Protein AF-A0A2V9JJC9-F1 (afdb_monomer)

Sequence (109 aa):
KRVGAHKLCMLSAFSTSTLFLICYLWYHAHHGVTRFAGRGLVWAFYLTLLGSHTILAVVIVPLALVTLYRALRERFALHRRIARWTLPLWLYVSVTGVIVYWMLYHLYR

Structure (mmCIF, N/CA/C/O backbone):
data_AF-A0A2V9JJC9-F1
#
_entry.id   AF-A0A2V9JJC9-F1
#
loop_
_atom_site.group_PDB
_atom_site.id
_atom_site.type_symbol
_atom_site.label_atom_id
_atom_site.label_alt_id
_atom_site.label_comp_id
_atom_site.label_asym_id
_atom_site.label_entity_id
_atom_site.label_seq_id
_atom_site.pdbx_PDB_ins_code
_ato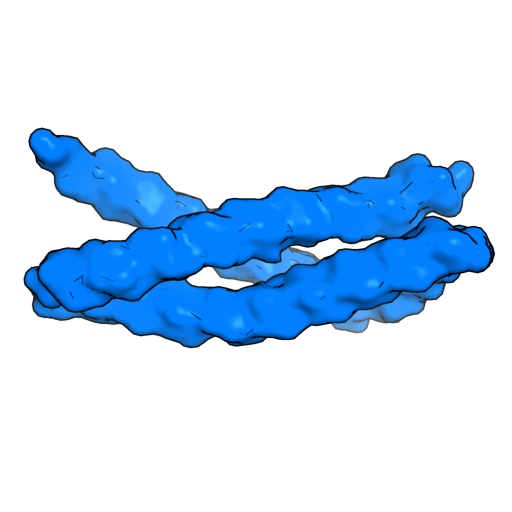m_site.Cartn_x
_atom_site.Cartn_y
_atom_site.Cartn_z
_atom_site.occupancy
_atom_site.B_iso_or_equiv
_atom_site.auth_seq_id
_atom_site.auth_comp_id
_atom_site.auth_asym_id
_atom_site.auth_atom_id
_atom_site.pdbx_PDB_model_num
ATOM 1 N N . LYS A 1 1 ? -0.701 -4.277 26.769 1.00 52.91 1 LYS A N 1
ATOM 2 C CA . LYS A 1 1 ? -0.966 -3.943 25.341 1.00 52.91 1 LYS A CA 1
ATOM 3 C C . LYS A 1 1 ? -0.949 -2.423 25.185 1.00 52.91 1 LYS A C 1
ATOM 5 O O . LYS A 1 1 ? -1.823 -1.778 25.745 1.00 52.91 1 LYS A O 1
ATOM 10 N N . ARG A 1 2 ? 0.038 -1.833 24.494 1.00 77.19 2 ARG A N 1
ATOM 11 C CA . ARG A 1 2 ? 0.134 -0.368 24.317 1.00 77.19 2 ARG A CA 1
ATOM 12 C C . ARG A 1 2 ? -0.792 0.097 23.183 1.00 77.19 2 ARG A C 1
ATOM 14 O O . ARG A 1 2 ? -0.347 0.303 22.060 1.00 77.19 2 ARG A O 1
ATOM 21 N N . VAL A 1 3 ? -2.092 0.207 23.468 1.00 78.88 3 VAL A N 1
ATOM 22 C CA . VAL A 1 3 ? -3.118 0.583 22.471 1.00 78.88 3 VAL A CA 1
ATOM 23 C C . VAL A 1 3 ? -2.856 1.979 21.892 1.00 78.88 3 VAL A C 1
ATOM 25 O O . VAL A 1 3 ? -2.982 2.163 20.685 1.00 78.88 3 VAL A O 1
ATOM 28 N N . GLY A 1 4 ? -2.399 2.929 22.718 1.00 81.88 4 GLY A N 1
ATOM 29 C CA . GLY A 1 4 ? -2.015 4.271 22.265 1.00 81.88 4 GLY A CA 1
ATOM 30 C C . GLY A 1 4 ? -0.863 4.260 21.253 1.00 81.88 4 GLY A C 1
ATOM 31 O O . GLY A 1 4 ? -0.978 4.865 20.193 1.00 81.88 4 GLY A O 1
ATOM 32 N N . ALA A 1 5 ? 0.200 3.493 21.525 1.00 85.62 5 ALA A N 1
ATOM 33 C CA . ALA A 1 5 ? 1.331 3.352 20.603 1.00 85.62 5 ALA A CA 1
ATOM 34 C C . ALA A 1 5 ? 0.918 2.685 19.280 1.00 85.62 5 ALA A C 1
ATOM 36 O O . ALA A 1 5 ? 1.322 3.124 18.209 1.00 85.62 5 ALA A O 1
ATOM 37 N N . HIS A 1 6 ? 0.059 1.662 19.342 1.00 86.12 6 HIS A N 1
ATOM 38 C CA . HIS A 1 6 ? -0.488 1.028 18.143 1.00 86.12 6 HIS A CA 1
ATOM 39 C C . HIS A 1 6 ? -1.313 2.008 17.295 1.00 86.12 6 HIS A C 1
ATOM 41 O O . HIS A 1 6 ? -1.128 2.063 16.082 1.00 86.12 6 HIS A O 1
ATOM 47 N N . LYS A 1 7 ? -2.184 2.809 17.927 1.00 83.75 7 LYS A N 1
ATOM 48 C CA . LYS A 1 7 ? -2.992 3.829 17.242 1.00 83.75 7 LYS A CA 1
ATOM 49 C C . LYS A 1 7 ? -2.108 4.872 16.561 1.00 83.75 7 LYS A C 1
ATOM 51 O O . LYS A 1 7 ? -2.356 5.196 15.403 1.00 83.75 7 LYS A O 1
ATOM 56 N N . LEU A 1 8 ? -1.076 5.354 17.257 1.00 88.12 8 LEU A N 1
ATOM 57 C CA . LEU A 1 8 ? -0.140 6.329 16.705 1.00 88.12 8 LEU A CA 1
ATOM 58 C C . LEU A 1 8 ? 0.624 5.756 15.504 1.00 88.12 8 LEU A C 1
ATOM 60 O O . LEU A 1 8 ? 0.633 6.401 14.464 1.00 88.12 8 LEU A O 1
ATOM 64 N N . CYS A 1 9 ? 1.170 4.537 15.605 1.00 87.12 9 CYS A N 1
ATOM 65 C CA . CYS A 1 9 ? 1.840 3.872 14.477 1.00 87.12 9 CYS A CA 1
ATOM 66 C C . CYS A 1 9 ? 0.908 3.640 13.284 1.00 87.12 9 CYS A C 1
ATOM 68 O O . CYS A 1 9 ? 1.316 3.794 12.138 1.00 87.12 9 CYS A O 1
ATOM 70 N N . MET A 1 10 ? -0.342 3.242 13.532 1.00 87.75 10 MET A N 1
ATOM 71 C CA . MET A 1 10 ? -1.300 3.003 12.455 1.00 87.75 10 MET A CA 1
ATOM 72 C C . MET A 1 10 ? -1.642 4.304 11.721 1.00 87.75 10 MET A C 1
ATOM 74 O O . MET A 1 10 ? -1.668 4.324 10.492 1.00 87.75 10 MET A O 1
ATOM 78 N N . LEU A 1 11 ? -1.878 5.388 12.468 1.00 87.50 11 LEU A N 1
ATOM 79 C CA . LEU A 1 11 ? -2.162 6.703 11.898 1.00 87.50 11 LEU A CA 1
ATOM 80 C C . LEU A 1 11 ? -0.947 7.282 11.174 1.00 87.50 11 LEU A C 1
ATOM 82 O O . LEU A 1 11 ? -1.106 7.770 10.062 1.00 87.50 11 LEU A O 1
ATOM 86 N N . SER A 1 12 ? 0.252 7.198 11.756 1.00 88.69 12 SER A N 1
ATOM 87 C CA . SER A 1 12 ? 1.463 7.709 11.111 1.00 88.69 12 SER A CA 1
ATOM 88 C C . SER A 1 12 ? 1.741 6.975 9.803 1.00 88.69 12 SER A C 1
ATOM 90 O O . SER A 1 12 ? 1.893 7.621 8.771 1.00 88.69 12 SER A O 1
ATOM 92 N N . ALA A 1 13 ? 1.701 5.641 9.803 1.00 86.25 13 ALA A N 1
ATOM 93 C CA . ALA A 1 13 ? 1.928 4.855 8.597 1.00 86.25 13 ALA A CA 1
ATOM 94 C C . ALA A 1 13 ? 0.860 5.126 7.516 1.00 86.25 13 ALA A C 1
ATOM 96 O O . ALA A 1 13 ? 1.195 5.224 6.331 1.00 86.25 13 ALA A O 1
ATOM 97 N N . PHE A 1 14 ? -0.408 5.313 7.907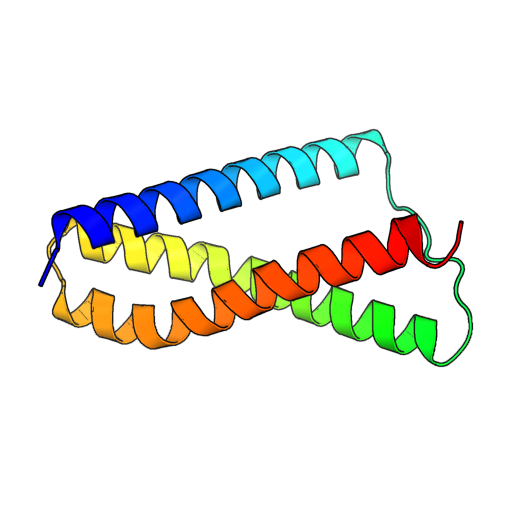 1.00 87.38 14 PHE A N 1
ATOM 98 C CA . PHE A 1 14 ? -1.485 5.675 6.979 1.00 87.38 14 PHE A CA 1
ATOM 99 C C . PHE A 1 14 ? -1.276 7.070 6.379 1.00 87.38 14 PHE A C 1
ATOM 101 O O . PHE A 1 14 ? -1.367 7.234 5.160 1.00 87.38 14 PHE A O 1
ATOM 108 N N . SER A 1 15 ? -0.941 8.060 7.209 1.00 88.38 15 SER A N 1
ATOM 109 C CA . SER A 1 15 ? -0.651 9.425 6.762 1.00 88.38 15 SER A CA 1
ATOM 110 C C . SER A 1 15 ? 0.554 9.467 5.822 1.00 88.38 15 SER A C 1
ATOM 112 O O . SER A 1 15 ? 0.466 10.073 4.758 1.00 88.38 15 SER A O 1
ATOM 114 N N . THR A 1 16 ? 1.647 8.771 6.153 1.00 88.06 16 THR A N 1
ATOM 115 C CA . THR A 1 16 ? 2.834 8.684 5.289 1.00 88.06 16 THR A CA 1
ATOM 116 C C . THR A 1 16 ? 2.514 8.005 3.959 1.00 88.06 16 THR A C 1
ATOM 118 O O . THR A 1 16 ? 2.924 8.505 2.916 1.00 88.06 16 THR A O 1
ATOM 121 N N . SER A 1 17 ? 1.736 6.917 3.964 1.00 85.19 17 SER A N 1
ATOM 122 C CA . SER A 1 17 ? 1.320 6.238 2.725 1.00 85.19 17 SER A CA 1
ATOM 123 C C . SER A 1 17 ? 0.430 7.123 1.852 1.00 85.19 17 SER A C 1
ATOM 125 O O . SER A 1 17 ? 0.582 7.146 0.634 1.00 85.19 17 SER A O 1
ATOM 127 N N . THR A 1 18 ? -0.481 7.877 2.472 1.00 86.50 18 THR A N 1
ATOM 128 C CA . THR A 1 18 ? -1.363 8.815 1.766 1.00 86.50 18 THR A CA 1
ATOM 129 C C . THR A 1 18 ? -0.560 9.956 1.149 1.00 86.50 18 THR A C 1
ATOM 131 O O . THR A 1 18 ? -0.747 10.269 -0.023 1.00 86.50 18 THR A O 1
ATOM 134 N N . LEU A 1 19 ? 0.374 10.538 1.907 1.00 90.00 19 LEU A N 1
ATOM 135 C CA . LEU A 1 19 ? 1.257 11.589 1.408 1.00 90.00 19 LEU A CA 1
ATOM 136 C C . LEU A 1 19 ? 2.125 11.082 0.251 1.00 90.00 19 LEU A C 1
ATOM 138 O O . LEU A 1 19 ? 2.199 11.738 -0.783 1.00 90.00 19 LEU A O 1
ATOM 142 N N . PHE A 1 20 ? 2.716 9.892 0.393 1.00 85.69 20 PHE A N 1
ATOM 143 C CA . PHE A 1 20 ? 3.475 9.244 -0.674 1.00 85.69 20 PHE A CA 1
ATOM 144 C C . PHE A 1 20 ? 2.631 9.068 -1.940 1.00 85.69 20 PHE A C 1
ATOM 146 O O . PHE A 1 20 ? 3.089 9.419 -3.024 1.00 85.69 20 PHE A O 1
ATOM 153 N N . LEU A 1 21 ? 1.391 8.584 -1.810 1.00 85.62 21 LEU A N 1
ATOM 154 C CA . LEU A 1 21 ? 0.488 8.405 -2.945 1.00 85.62 21 LEU A CA 1
ATOM 155 C C . LEU A 1 21 ? 0.167 9.739 -3.635 1.00 85.62 21 LEU A C 1
ATOM 157 O O . LEU A 1 21 ? 0.209 9.810 -4.861 1.00 85.62 21 LEU A O 1
ATOM 161 N N . ILE A 1 22 ? -0.112 10.797 -2.868 1.00 87.50 22 ILE A N 1
ATOM 162 C CA . ILE A 1 22 ? -0.365 12.139 -3.414 1.00 87.50 22 ILE A CA 1
ATOM 163 C C . ILE A 1 22 ? 0.863 12.641 -4.179 1.00 87.50 22 ILE A C 1
ATOM 165 O O . ILE A 1 22 ? 0.735 13.059 -5.328 1.00 87.50 22 ILE A O 1
ATOM 169 N N . CYS A 1 23 ? 2.054 12.558 -3.579 1.00 85.12 23 CYS A N 1
ATOM 170 C CA . CYS A 1 23 ? 3.301 12.956 -4.232 1.00 85.12 23 CYS A CA 1
ATOM 171 C C . CYS A 1 23 ? 3.580 12.128 -5.494 1.00 85.12 23 CYS A C 1
ATOM 173 O O . CYS A 1 23 ? 4.001 12.685 -6.505 1.00 85.12 23 CYS A O 1
ATOM 175 N N . TYR A 1 24 ? 3.319 10.819 -5.460 1.00 82.69 24 TYR A N 1
ATOM 176 C CA . TYR A 1 24 ? 3.490 9.920 -6.600 1.00 82.69 24 TYR A CA 1
ATOM 177 C C . TYR A 1 24 ? 2.564 10.292 -7.761 1.00 82.69 24 TYR A C 1
ATOM 179 O O . TYR A 1 24 ? 3.033 10.440 -8.888 1.00 82.69 24 TYR A O 1
ATOM 187 N N . LEU A 1 25 ? 1.270 10.495 -7.490 1.00 82.56 25 LEU A N 1
ATOM 188 C CA . LEU A 1 25 ? 0.298 10.911 -8.504 1.00 82.56 25 LEU A CA 1
ATOM 189 C C . LEU A 1 25 ? 0.641 12.289 -9.070 1.00 82.56 25 LEU A C 1
ATOM 191 O O . LEU A 1 25 ? 0.581 12.481 -10.282 1.00 82.56 25 LEU A O 1
ATOM 195 N N . TRP A 1 26 ? 1.050 13.224 -8.208 1.00 85.94 26 TRP A N 1
ATOM 196 C CA . TRP A 1 26 ? 1.506 14.546 -8.626 1.00 85.94 26 TRP A CA 1
ATOM 197 C C . TRP A 1 26 ? 2.708 14.456 -9.570 1.00 85.94 26 TRP A C 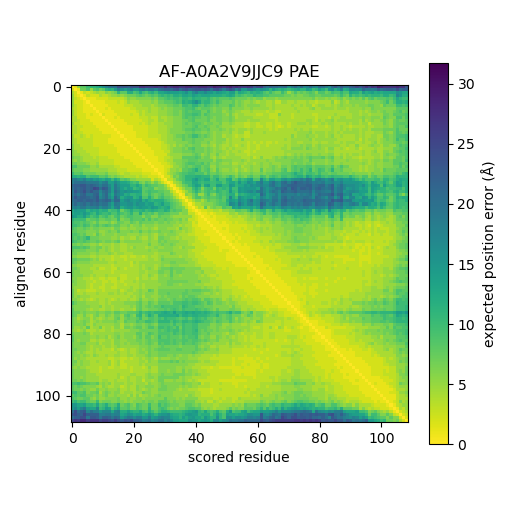1
ATOM 199 O O . TRP A 1 26 ? 2.689 15.046 -10.651 1.00 85.94 26 TRP A O 1
ATOM 209 N N . TYR A 1 27 ? 3.730 13.685 -9.189 1.00 79.19 27 TYR A N 1
ATOM 210 C CA . TYR A 1 27 ? 4.917 13.455 -10.006 1.00 79.19 27 TYR A CA 1
ATOM 211 C C . TYR A 1 27 ? 4.553 12.824 -11.354 1.00 79.19 27 TYR A C 1
ATOM 213 O O . TYR A 1 27 ? 4.967 13.330 -12.396 1.00 79.19 27 TYR A O 1
ATOM 221 N N . HIS A 1 28 ? 3.731 11.770 -11.352 1.00 76.50 28 HIS A N 1
ATOM 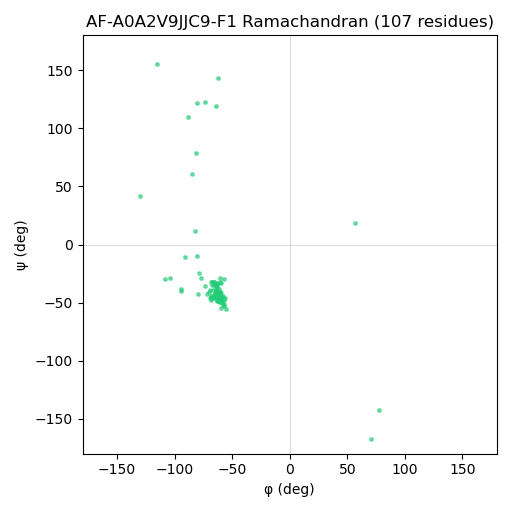222 C CA . HIS A 1 28 ? 3.298 11.094 -12.577 1.00 76.50 28 HIS A CA 1
ATOM 223 C C . HIS A 1 28 ? 2.474 11.994 -13.502 1.00 76.50 28 HIS A C 1
ATOM 225 O O . HIS A 1 28 ? 2.615 11.894 -14.720 1.00 76.50 28 HIS A O 1
ATOM 231 N N . ALA A 1 29 ? 1.641 12.877 -12.944 1.00 79.56 29 ALA A N 1
ATOM 232 C CA . ALA A 1 29 ? 0.858 13.831 -13.723 1.00 79.56 29 ALA A CA 1
ATOM 233 C C . ALA A 1 29 ? 1.740 14.867 -14.444 1.00 79.56 29 ALA A C 1
ATOM 235 O O . ALA A 1 29 ? 1.387 15.294 -15.539 1.00 79.56 29 ALA A O 1
ATOM 236 N N . HIS A 1 30 ? 2.887 15.244 -13.863 1.00 79.25 30 HIS A N 1
ATOM 237 C CA . HIS A 1 30 ? 3.780 16.269 -14.423 1.00 79.25 30 HIS A CA 1
ATOM 238 C C . HIS A 1 30 ? 4.912 15.699 -15.291 1.00 79.25 30 HIS A C 1
ATOM 240 O O . HIS A 1 30 ? 5.243 16.282 -16.319 1.00 79.25 30 HIS A O 1
ATOM 246 N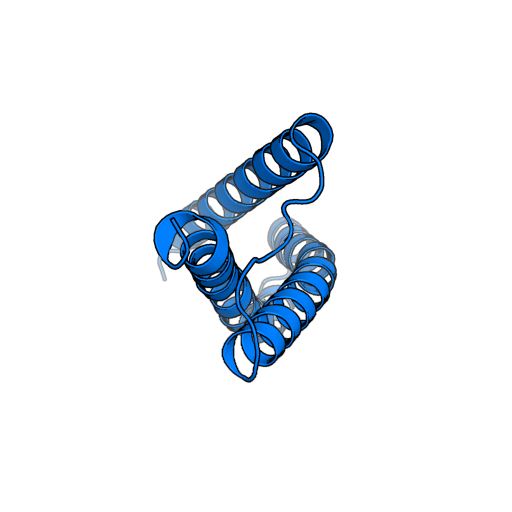 N . HIS A 1 31 ? 5.517 14.574 -14.899 1.00 68.19 31 HIS A N 1
ATOM 247 C CA . HIS A 1 31 ? 6.653 13.972 -15.613 1.00 68.19 31 HIS A CA 1
ATOM 248 C C . HIS A 1 31 ? 6.245 12.951 -16.686 1.00 68.19 31 HIS A C 1
ATOM 250 O O . HIS A 1 31 ? 7.081 12.549 -17.497 1.00 68.19 31 HIS A O 1
ATOM 256 N N . GLY A 1 32 ? 4.973 12.543 -16.729 1.00 63.69 32 GLY A N 1
ATOM 257 C CA . GLY A 1 32 ? 4.483 11.558 -17.688 1.00 63.69 32 GLY A CA 1
ATOM 258 C C . GLY A 1 32 ? 4.987 10.137 -17.411 1.00 63.69 32 GLY A C 1
ATOM 259 O O . GLY A 1 32 ? 5.490 9.815 -16.335 1.00 63.69 32 GLY A O 1
ATOM 260 N N . VAL A 1 33 ? 4.796 9.241 -18.382 1.00 61.38 33 VAL A N 1
ATOM 261 C CA . VAL A 1 33 ? 5.135 7.817 -18.241 1.00 61.38 33 VAL A CA 1
ATOM 262 C C . VAL A 1 33 ? 6.587 7.592 -18.661 1.00 61.38 33 VAL A C 1
ATOM 264 O O . VAL A 1 33 ? 6.914 7.658 -19.848 1.00 61.38 33 VAL A O 1
ATOM 267 N N . THR A 1 34 ? 7.469 7.301 -17.707 1.00 63.50 34 THR A N 1
ATOM 268 C CA . THR A 1 34 ? 8.845 6.892 -18.007 1.00 63.50 34 THR A CA 1
ATOM 269 C C . THR A 1 34 ? 8.853 5.461 -18.541 1.00 63.50 34 THR A C 1
ATOM 271 O O . THR A 1 34 ? 8.347 4.527 -17.918 1.00 63.50 34 THR A O 1
ATOM 274 N N . ARG A 1 35 ? 9.400 5.278 -19.747 1.00 62.25 35 ARG A N 1
ATOM 275 C CA . ARG A 1 35 ? 9.519 3.955 -20.367 1.00 62.25 35 ARG A CA 1
ATOM 276 C C . ARG A 1 35 ? 10.736 3.242 -19.792 1.00 62.25 35 ARG A C 1
ATOM 278 O O . ARG A 1 35 ? 11.851 3.740 -19.903 1.00 62.25 35 ARG A O 1
ATOM 285 N N . PHE A 1 36 ? 10.520 2.070 -19.205 1.00 66.62 36 PHE A N 1
ATOM 286 C CA . PHE A 1 36 ? 11.605 1.218 -18.732 1.00 66.62 36 PHE A CA 1
ATOM 287 C C . PHE A 1 36 ? 12.462 0.748 -19.922 1.00 66.62 36 PHE A C 1
ATOM 289 O O . PHE A 1 36 ? 11.946 0.103 -20.835 1.00 66.62 36 PHE A O 1
ATOM 296 N N . ALA A 1 37 ? 13.755 1.093 -19.924 1.00 65.31 37 ALA A N 1
ATOM 297 C CA . ALA A 1 37 ? 14.681 0.820 -21.032 1.00 65.31 37 ALA A CA 1
ATOM 298 C C . ALA A 1 37 ? 15.239 -0.618 -21.049 1.00 65.31 37 ALA A C 1
ATOM 300 O O . ALA A 1 37 ? 15.866 -1.026 -22.030 1.00 65.31 37 ALA A O 1
ATOM 301 N N . GLY A 1 38 ? 15.014 -1.396 -19.982 1.00 65.50 38 GLY A N 1
ATOM 302 C CA . GLY A 1 38 ? 15.448 -2.790 -19.904 1.00 65.50 38 GLY A CA 1
ATOM 303 C C . GLY A 1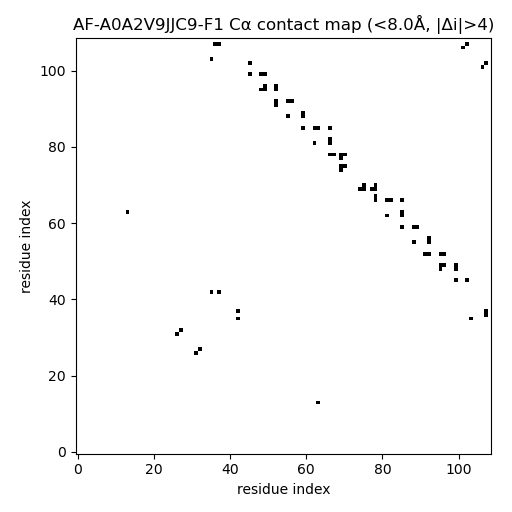 38 ? 14.784 -3.663 -20.975 1.00 65.50 38 GLY A C 1
ATOM 304 O O . GLY A 1 38 ? 13.613 -3.481 -21.302 1.00 65.50 38 GLY A O 1
ATOM 305 N N . ARG A 1 39 ? 15.533 -4.629 -21.522 1.00 72.12 39 ARG A N 1
ATOM 306 C CA . ARG A 1 39 ? 15.058 -5.619 -22.509 1.00 72.12 39 ARG A CA 1
ATOM 307 C C . ARG A 1 39 ? 15.110 -7.035 -21.923 1.00 72.12 39 ARG A C 1
ATOM 309 O O . ARG A 1 39 ? 15.905 -7.313 -21.028 1.00 72.12 39 ARG A O 1
ATOM 316 N N . GLY A 1 40 ? 14.283 -7.944 -22.441 1.00 79.00 40 GLY A N 1
ATOM 317 C CA . GLY A 1 40 ? 14.298 -9.366 -22.065 1.00 79.00 40 GLY A CA 1
ATOM 318 C C . GLY A 1 40 ? 13.636 -9.665 -20.712 1.00 79.00 40 GLY A C 1
ATOM 319 O O . GLY A 1 40 ? 12.625 -9.061 -20.358 1.00 79.00 40 GLY A O 1
ATOM 320 N N . LEU A 1 41 ? 14.194 -10.610 -19.948 1.00 79.50 41 LEU A N 1
ATOM 321 C CA . LEU A 1 41 ? 13.606 -11.109 -18.692 1.00 79.50 41 LEU A CA 1
ATOM 322 C C . LEU A 1 41 ? 13.408 -10.020 -17.623 1.00 79.50 41 LEU A C 1
ATOM 324 O O . LEU A 1 41 ? 12.427 -10.057 -16.883 1.00 79.50 41 LEU A O 1
ATOM 328 N N . VAL A 1 42 ? 14.291 -9.018 -17.573 1.00 78.50 42 VAL A N 1
ATOM 329 C CA . VAL A 1 42 ? 14.208 -7.910 -16.604 1.00 78.50 42 VAL A CA 1
ATOM 330 C C . VAL A 1 42 ? 12.987 -7.022 -16.869 1.00 78.50 42 VAL A C 1
ATOM 332 O O . VAL A 1 42 ? 12.350 -6.551 -15.931 1.00 78.50 42 VAL A O 1
ATOM 335 N N . TRP A 1 43 ? 12.616 -6.843 -18.140 1.00 81.75 43 TRP A N 1
ATOM 336 C CA . TRP A 1 43 ? 11.424 -6.090 -18.537 1.00 81.75 43 TRP A CA 1
ATOM 337 C C . TRP A 1 43 ? 10.136 -6.810 -18.130 1.00 81.75 43 TRP A C 1
ATOM 339 O O . TRP A 1 43 ? 9.246 -6.201 -17.540 1.00 81.75 43 TRP A O 1
ATOM 349 N N . ALA A 1 44 ? 10.062 -8.121 -18.383 1.00 82.94 44 ALA A N 1
ATOM 350 C CA . ALA A 1 44 ? 8.910 -8.935 -17.997 1.00 82.94 44 ALA A CA 1
ATOM 351 C C . ALA A 1 44 ? 8.743 -8.979 -16.469 1.00 82.94 44 ALA A C 1
ATOM 353 O O . ALA A 1 44 ? 7.629 -8.832 -15.963 1.00 82.94 44 ALA A O 1
ATOM 354 N N . PHE A 1 45 ? 9.849 -9.109 -15.729 1.00 86.06 45 PHE A N 1
ATOM 355 C CA . PHE A 1 45 ? 9.838 -9.041 -14.269 1.00 86.06 45 PHE A CA 1
ATOM 356 C C . PHE A 1 45 ? 9.372 -7.669 -13.764 1.00 86.06 45 PHE A C 1
ATOM 358 O O . PHE A 1 45 ? 8.477 -7.611 -12.924 1.00 86.06 45 PHE A O 1
ATOM 365 N N . TYR A 1 46 ? 9.910 -6.574 -14.319 1.00 85.12 46 TYR A N 1
ATOM 366 C CA . TYR A 1 46 ? 9.498 -5.211 -13.973 1.00 85.12 46 TYR A CA 1
ATOM 367 C C . TYR A 1 46 ? 7.998 -4.995 -14.196 1.00 85.12 46 TYR A C 1
ATOM 369 O O . TYR A 1 46 ? 7.316 -4.516 -13.296 1.00 85.12 46 TYR A O 1
ATOM 377 N N . LEU A 1 47 ? 7.461 -5.391 -15.353 1.00 84.62 47 LEU A N 1
ATOM 378 C CA . LEU A 1 47 ? 6.034 -5.243 -15.650 1.00 84.62 47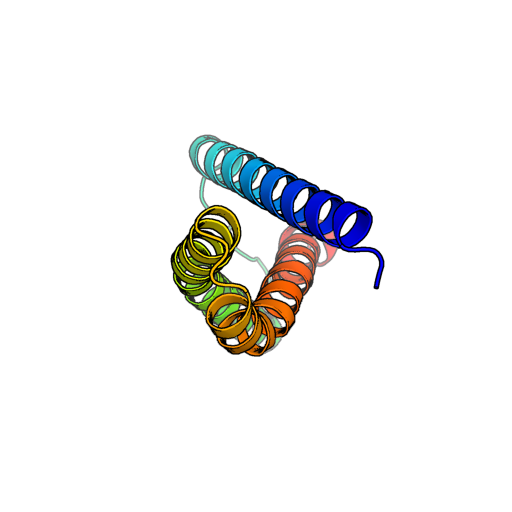 LEU A CA 1
ATOM 379 C C . LEU A 1 47 ? 5.146 -6.110 -14.765 1.00 84.62 47 LEU A C 1
ATOM 381 O O . LEU A 1 47 ? 4.088 -5.653 -14.341 1.00 84.62 47 LEU A O 1
ATOM 385 N N . THR A 1 48 ? 5.571 -7.337 -14.469 1.00 88.88 48 THR A N 1
ATOM 386 C CA . THR A 1 48 ? 4.820 -8.225 -13.574 1.00 88.88 48 THR A CA 1
ATOM 387 C C . THR A 1 48 ? 4.774 -7.641 -12.165 1.00 88.88 48 THR A C 1
ATOM 389 O O . THR A 1 48 ? 3.710 -7.608 -11.549 1.00 88.88 48 THR A O 1
ATOM 392 N N . LEU A 1 49 ? 5.909 -7.128 -11.679 1.00 88.62 49 LEU A N 1
ATOM 393 C CA . LEU A 1 49 ? 6.025 -6.504 -10.365 1.00 88.62 49 LEU A CA 1
ATOM 394 C C . LEU A 1 49 ? 5.252 -5.182 -10.289 1.00 88.62 49 LEU A C 1
ATOM 396 O O . LEU A 1 49 ? 4.548 -4.943 -9.314 1.00 88.62 49 LEU A O 1
ATOM 400 N N . LEU A 1 50 ? 5.357 -4.335 -11.316 1.00 87.25 50 LEU A N 1
ATOM 401 C CA . LEU A 1 50 ? 4.619 -3.078 -11.408 1.00 87.25 50 LEU A CA 1
ATOM 402 C C . LEU A 1 50 ? 3.112 -3.349 -11.469 1.00 87.25 50 LEU A C 1
ATOM 404 O O . LEU A 1 50 ? 2.353 -2.756 -10.711 1.00 87.25 50 LEU A O 1
ATOM 408 N N . GLY A 1 51 ? 2.685 -4.286 -12.318 1.00 87.44 51 GLY A N 1
ATOM 409 C CA . GLY A 1 51 ? 1.286 -4.677 -12.449 1.00 87.44 51 GLY A CA 1
ATOM 410 C C . GLY A 1 51 ? 0.716 -5.232 -11.145 1.00 87.44 51 GLY A C 1
ATOM 411 O O . GLY A 1 51 ? -0.329 -4.764 -10.688 1.00 87.44 51 GLY A O 1
ATOM 412 N N . SER A 1 52 ? 1.412 -6.179 -10.503 1.00 92.19 52 SER A N 1
ATOM 413 C CA . SER A 1 52 ? 0.971 -6.724 -9.215 1.00 92.19 52 SER A CA 1
ATOM 414 C C . SER A 1 52 ? 0.930 -5.639 -8.138 1.00 92.19 52 SER A C 1
ATOM 416 O O . SER A 1 52 ? -0.070 -5.528 -7.428 1.00 92.19 52 SER A O 1
ATOM 418 N N . HIS A 1 53 ? 1.961 -4.795 -8.055 1.00 89.38 53 HIS A N 1
ATOM 419 C CA . HIS A 1 53 ? 2.026 -3.680 -7.117 1.00 89.38 53 HIS A CA 1
ATOM 420 C C . HIS A 1 53 ? 0.842 -2.723 -7.294 1.00 89.38 53 HIS A C 1
ATOM 422 O O . HIS A 1 53 ? 0.154 -2.437 -6.316 1.00 89.38 53 HIS A O 1
ATOM 428 N N . THR A 1 54 ? 0.560 -2.266 -8.517 1.00 88.38 54 THR A N 1
ATOM 429 C CA . THR A 1 54 ? -0.530 -1.320 -8.788 1.00 88.38 54 THR A CA 1
ATOM 430 C C . THR A 1 54 ? -1.896 -1.919 -8.459 1.00 88.38 54 THR A C 1
ATOM 432 O O . THR A 1 54 ? -2.702 -1.264 -7.797 1.00 88.38 54 THR A O 1
ATOM 435 N N . ILE A 1 55 ? -2.159 -3.171 -8.851 1.00 92.25 55 ILE A N 1
ATOM 436 C CA . ILE A 1 55 ? -3.430 -3.844 -8.537 1.00 92.25 55 ILE A CA 1
ATOM 437 C C . ILE A 1 55 ? -3.596 -3.974 -7.019 1.00 92.25 55 ILE A C 1
ATOM 439 O O . ILE A 1 55 ? -4.641 -3.609 -6.474 1.00 92.25 55 ILE A O 1
ATOM 443 N N . LEU A 1 56 ? -2.561 -4.443 -6.315 1.00 90.31 56 LEU A N 1
ATOM 444 C CA . LEU A 1 56 ? -2.612 -4.582 -4.861 1.00 90.31 56 LEU A CA 1
ATOM 445 C C . LEU A 1 56 ? -2.719 -3.221 -4.161 1.00 90.31 56 LEU A C 1
ATOM 447 O O . LEU A 1 56 ? -3.422 -3.122 -3.157 1.00 90.31 56 LEU A O 1
ATOM 451 N N . ALA A 1 57 ? -2.094 -2.169 -4.693 1.00 88.00 57 ALA A N 1
ATOM 452 C CA . ALA A 1 57 ? -2.217 -0.809 -4.178 1.00 88.00 57 ALA A CA 1
ATOM 453 C C . ALA A 1 57 ? -3.660 -0.289 -4.292 1.00 88.00 57 ALA A C 1
ATOM 455 O O . ALA A 1 57 ? -4.190 0.259 -3.327 1.00 88.00 57 ALA A O 1
ATOM 456 N N . VAL A 1 58 ? -4.345 -0.524 -5.416 1.00 89.38 58 VAL A N 1
ATOM 457 C CA . VAL A 1 58 ? -5.765 -0.154 -5.567 1.00 89.38 58 VAL A CA 1
ATO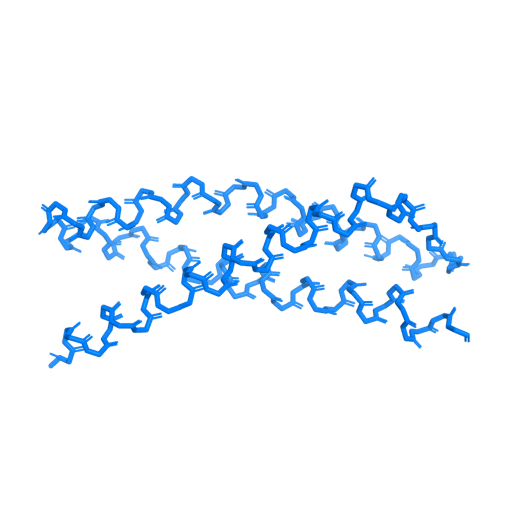M 458 C C . VAL A 1 58 ? -6.642 -0.919 -4.575 1.00 89.38 58 VAL A C 1
ATOM 460 O O . VAL A 1 58 ? -7.524 -0.329 -3.955 1.00 89.38 58 VAL A O 1
ATOM 463 N N . VAL A 1 59 ? -6.379 -2.213 -4.372 1.00 90.94 59 VAL A N 1
ATOM 464 C CA . VAL A 1 59 ? -7.129 -3.053 -3.422 1.00 90.94 59 VAL A CA 1
ATOM 465 C C . VAL A 1 59 ? -6.871 -2.644 -1.969 1.00 90.94 59 VAL A C 1
ATOM 467 O O . VAL A 1 59 ? -7.768 -2.744 -1.126 1.00 90.94 59 VAL A O 1
ATOM 470 N N . ILE A 1 60 ? -5.668 -2.164 -1.646 1.00 89.00 60 ILE A N 1
ATOM 471 C CA . ILE A 1 60 ? -5.328 -1.867 -0.258 1.00 89.00 60 ILE A CA 1
ATOM 472 C C . ILE A 1 60 ? -5.932 -0.570 0.263 1.00 89.00 60 ILE A C 1
ATOM 474 O O . ILE A 1 60 ? -6.229 -0.488 1.453 1.00 89.00 60 ILE A O 1
ATOM 478 N N . VAL A 1 61 ? -6.172 0.417 -0.599 1.00 87.44 61 VAL A N 1
ATOM 479 C CA . VAL A 1 61 ? -6.805 1.686 -0.213 1.00 87.44 61 VAL A CA 1
ATOM 480 C C . VAL A 1 61 ? -8.167 1.470 0.474 1.00 87.44 61 VAL A C 1
ATOM 482 O O . VAL A 1 61 ? -8.314 1.895 1.626 1.00 87.44 61 VAL A O 1
ATOM 485 N N . PRO A 1 62 ? -9.156 0.768 -0.122 1.00 89.25 62 PRO A N 1
ATOM 486 C CA . PRO A 1 62 ? -10.429 0.514 0.548 1.00 89.25 62 PRO A CA 1
ATOM 487 C C . PRO A 1 62 ? -10.264 -0.379 1.785 1.00 89.25 62 PRO A C 1
ATOM 489 O O . PRO A 1 62 ? -10.933 -0.147 2.793 1.00 89.25 62 PRO A O 1
ATOM 492 N N . LEU A 1 63 ? -9.346 -1.354 1.775 1.00 87.44 63 LEU A N 1
ATOM 493 C CA . LEU A 1 63 ? -9.062 -2.184 2.954 1.00 87.44 63 LEU A CA 1
ATOM 494 C C . LEU A 1 63 ? -8.522 -1.357 4.126 1.00 87.44 63 LEU A C 1
ATOM 496 O O . LEU A 1 63 ? -8.965 -1.547 5.263 1.00 87.44 63 LEU A O 1
ATOM 500 N N . ALA A 1 64 ? -7.598 -0.432 3.870 1.00 87.62 64 ALA A N 1
ATOM 501 C CA . ALA A 1 64 ? -7.035 0.467 4.869 1.00 87.62 64 ALA A CA 1
ATOM 502 C C . ALA A 1 64 ? -8.114 1.405 5.430 1.00 87.62 64 ALA A C 1
ATOM 504 O O . ALA A 1 64 ? -8.249 1.510 6.652 1.00 87.62 64 ALA A O 1
ATOM 505 N N . LEU A 1 65 ? -8.955 1.983 4.564 1.00 88.50 65 LEU A N 1
ATOM 506 C CA . LEU A 1 65 ? -10.090 2.819 4.969 1.00 88.50 65 LEU A CA 1
ATOM 507 C C . LEU A 1 65 ? -11.091 2.050 5.840 1.00 88.50 65 LEU A C 1
ATOM 509 O O . LEU A 1 65 ? -11.466 2.526 6.910 1.00 88.50 65 LEU A O 1
ATOM 513 N N . VAL A 1 66 ? -11.479 0.833 5.448 1.00 89.12 66 VAL A N 1
ATOM 514 C CA . VAL A 1 66 ? -12.378 -0.021 6.245 1.00 89.12 66 VAL A CA 1
ATOM 515 C C . VAL A 1 66 ? -11.739 -0.390 7.585 1.00 89.12 66 VAL A C 1
ATOM 517 O O . VAL A 1 66 ? -12.416 -0.405 8.617 1.00 89.12 66 VAL A O 1
ATOM 520 N N . THR A 1 67 ? -10.437 -0.678 7.592 1.00 88.06 67 THR A N 1
ATOM 521 C CA . THR A 1 67 ? -9.688 -1.034 8.805 1.00 88.06 67 THR A CA 1
ATOM 522 C C . THR A 1 67 ? -9.633 0.144 9.783 1.00 88.06 67 THR A C 1
ATOM 524 O O . THR A 1 67 ? -9.867 -0.055 10.981 1.00 88.06 67 THR A O 1
ATOM 527 N N . LEU A 1 68 ? -9.405 1.361 9.278 1.00 86.56 68 LEU A N 1
ATOM 528 C CA . LEU A 1 68 ? -9.398 2.602 10.053 1.00 86.56 68 LEU A CA 1
ATOM 529 C C . LEU A 1 68 ? -10.804 2.966 10.546 1.00 86.56 68 LEU A C 1
ATOM 531 O O . LEU A 1 68 ? -10.993 3.222 11.733 1.00 86.56 68 LEU A O 1
ATOM 535 N N . TYR A 1 69 ? -11.812 2.893 9.675 1.00 88.81 69 TYR A N 1
ATOM 536 C CA . TYR A 1 69 ? -13.209 3.152 10.024 1.00 88.81 69 TYR A CA 1
ATOM 537 C C . TYR A 1 69 ? -13.697 2.230 11.150 1.00 88.81 69 TYR A C 1
ATOM 539 O O . TYR A 1 69 ? -14.313 2.678 12.118 1.00 88.81 69 TYR A O 1
ATOM 547 N N . ARG A 1 70 ? -13.370 0.932 11.079 1.00 87.06 70 ARG A N 1
ATOM 548 C CA . ARG A 1 70 ? -13.702 -0.034 12.140 1.00 87.06 70 ARG A CA 1
ATOM 549 C C . ARG A 1 70 ? -12.971 0.253 13.451 1.00 87.06 70 ARG A C 1
ATOM 551 O O . ARG A 1 70 ? -13.541 -0.018 14.506 1.00 87.06 70 ARG A O 1
ATOM 558 N N . ALA A 1 71 ? -11.753 0.795 13.394 1.00 85.19 71 ALA A N 1
ATOM 559 C CA . ALA A 1 71 ? -11.028 1.237 14.584 1.00 85.19 71 ALA A CA 1
ATOM 560 C C . ALA A 1 71 ? -11.675 2.480 15.221 1.00 85.19 71 ALA A C 1
ATOM 562 O O . ALA A 1 71 ? -11.780 2.535 16.443 1.00 85.19 71 ALA A O 1
ATOM 563 N N . LEU A 1 72 ? -12.158 3.432 14.411 1.00 84.88 72 LEU A N 1
ATOM 564 C CA . LEU A 1 72 ? -12.866 4.633 14.881 1.00 84.88 72 LEU A CA 1
ATOM 565 C C . LEU A 1 72 ? -14.235 4.316 15.500 1.00 84.88 72 LEU A C 1
ATOM 567 O O . LEU A 1 72 ? -14.649 4.980 16.439 1.00 84.88 72 LEU A O 1
ATOM 571 N N . ARG A 1 73 ? -14.924 3.278 15.010 1.00 88.94 73 ARG A N 1
ATOM 572 C CA . ARG A 1 73 ? -16.195 2.782 15.577 1.00 88.94 73 ARG A CA 1
ATOM 573 C C . ARG A 1 73 ? -16.007 1.841 16.775 1.00 88.94 73 ARG A C 1
ATOM 575 O O . ARG A 1 73 ? -16.945 1.130 17.120 1.00 88.94 73 ARG A O 1
ATOM 582 N N . GLU A 1 74 ? -14.794 1.760 17.326 1.00 86.62 74 GLU A N 1
ATOM 583 C CA . GLU A 1 74 ? -14.422 0.896 18.460 1.00 86.62 74 GLU A CA 1
ATOM 584 C C . GLU A 1 74 ? -14.700 -0.608 18.238 1.00 86.62 74 GLU A C 1
ATOM 586 O O . GLU A 1 74 ? -14.699 -1.422 19.163 1.00 86.62 74 GLU A O 1
ATOM 591 N N . ARG A 1 75 ? -14.865 -1.039 16.978 1.00 87.06 75 ARG A N 1
ATOM 592 C CA . ARG A 1 75 ? -15.118 -2.443 16.609 1.00 87.06 75 ARG A CA 1
ATOM 593 C C . ARG A 1 75 ? -13.806 -3.220 16.477 1.00 87.06 75 ARG A C 1
ATOM 595 O O . ARG A 1 75 ? -13.484 -3.765 15.415 1.00 87.06 75 ARG A O 1
ATOM 602 N N . PHE A 1 76 ? -13.047 -3.306 17.569 1.00 85.19 76 PHE A N 1
ATOM 603 C CA . PHE A 1 76 ? -11.686 -3.859 17.579 1.00 85.19 76 PHE A CA 1
ATOM 604 C C . PHE A 1 76 ? -11.593 -5.330 17.144 1.00 85.19 76 PHE A C 1
ATOM 606 O O . PHE A 1 76 ? -10.609 -5.718 16.512 1.00 85.19 76 PHE A O 1
ATOM 613 N N . ALA A 1 77 ? -12.610 -6.152 17.426 1.00 85.44 77 ALA A N 1
ATOM 614 C CA . ALA A 1 77 ? -12.644 -7.553 16.995 1.00 85.44 77 ALA A CA 1
ATOM 615 C C . ALA A 1 77 ? -12.667 -7.681 15.459 1.00 85.44 77 ALA A C 1
ATOM 617 O O . ALA A 1 77 ? -11.893 -8.437 1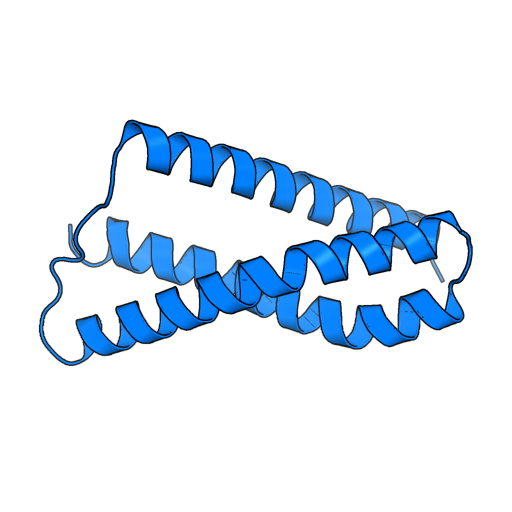4.868 1.00 85.44 77 ALA A O 1
ATOM 618 N N . LEU A 1 78 ? -13.510 -6.876 14.805 1.00 86.38 78 LEU A N 1
ATOM 619 C CA . LEU A 1 78 ? -13.634 -6.834 13.348 1.00 86.38 78 LEU A CA 1
ATOM 620 C C . LEU A 1 78 ? -12.444 -6.137 12.683 1.00 86.38 78 LEU A C 1
ATOM 622 O O . LEU A 1 78 ? -12.026 -6.562 11.606 1.00 86.38 78 LEU A O 1
ATOM 626 N N . HIS A 1 79 ? -11.897 -5.098 13.321 1.00 87.81 79 HIS A N 1
ATOM 627 C CA . HIS A 1 79 ? -10.651 -4.458 12.906 1.00 87.81 79 HIS A CA 1
ATOM 628 C C . HIS A 1 79 ? -9.506 -5.479 12.882 1.00 87.81 79 HIS A C 1
ATOM 630 O O . HIS A 1 79 ? -8.879 -5.662 11.844 1.00 87.81 79 HIS A O 1
ATOM 636 N N . ARG A 1 80 ? -9.290 -6.227 13.975 1.00 85.19 80 ARG A N 1
ATOM 637 C CA . ARG A 1 80 ? -8.189 -7.199 14.075 1.00 85.19 80 ARG A CA 1
ATOM 638 C C . ARG A 1 80 ? -8.320 -8.336 13.054 1.00 85.19 80 ARG A C 1
ATOM 640 O O . ARG A 1 80 ? -7.307 -8.823 12.563 1.00 85.19 80 ARG A O 1
ATOM 647 N N . ARG A 1 81 ? -9.545 -8.749 12.700 1.00 88.56 81 ARG A N 1
ATOM 648 C CA . ARG A 1 81 ? -9.771 -9.795 11.686 1.00 88.56 81 ARG A CA 1
ATOM 649 C C . ARG A 1 81 ? -9.282 -9.373 10.299 1.00 88.56 81 ARG A C 1
ATOM 651 O O . ARG A 1 81 ? -8.646 -10.188 9.641 1.00 88.56 81 ARG A O 1
ATOM 658 N N . ILE A 1 82 ? -9.554 -8.131 9.892 1.00 86.88 82 ILE A N 1
ATOM 659 C CA . ILE A 1 82 ? -9.115 -7.591 8.596 1.00 86.88 82 ILE A CA 1
ATOM 660 C C . ILE A 1 82 ? -7.649 -7.156 8.652 1.00 86.88 82 ILE A C 1
ATOM 662 O O . ILE A 1 82 ? -6.888 -7.494 7.755 1.00 86.88 82 ILE A O 1
ATOM 666 N N . ALA A 1 83 ? -7.222 -6.500 9.733 1.00 86.38 83 ALA A N 1
ATOM 667 C CA . ALA A 1 83 ? -5.864 -5.979 9.881 1.00 86.38 83 ALA A CA 1
ATOM 668 C C . ALA A 1 83 ? -4.777 -7.059 9.738 1.00 86.38 83 ALA A C 1
ATOM 670 O O . ALA A 1 83 ? -3.695 -6.759 9.247 1.00 86.38 83 ALA A O 1
ATOM 671 N N . ARG A 1 84 ? -5.066 -8.321 10.100 1.00 87.00 84 ARG A N 1
ATOM 672 C CA . ARG A 1 84 ? -4.150 -9.457 9.870 1.00 87.00 84 ARG A CA 1
ATOM 673 C C . ARG A 1 84 ? -3.835 -9.707 8.395 1.00 87.00 84 ARG A C 1
ATOM 675 O O . ARG A 1 84 ? -2.754 -10.198 8.105 1.00 87.00 84 ARG A O 1
ATOM 682 N N . TRP A 1 85 ? -4.758 -9.375 7.496 1.00 88.75 85 TRP A N 1
ATOM 683 C CA . TRP A 1 85 ? -4.574 -9.476 6.048 1.00 88.75 85 TRP A CA 1
ATOM 684 C C . TRP A 1 85 ? -4.102 -8.154 5.447 1.00 88.75 85 TRP A C 1
ATOM 686 O O . TRP A 1 85 ? -3.232 -8.156 4.582 1.00 88.75 85 TRP A O 1
ATOM 696 N N . THR A 1 86 ? -4.611 -7.021 5.941 1.00 88.19 86 THR A N 1
ATOM 697 C CA . THR A 1 86 ? -4.187 -5.697 5.468 1.00 88.19 86 THR A CA 1
ATOM 698 C C . THR A 1 86 ? -2.701 -5.463 5.722 1.00 88.19 86 THR A C 1
ATOM 700 O O . THR A 1 86 ? -2.021 -4.960 4.841 1.00 88.19 86 THR A O 1
ATOM 703 N N . LEU A 1 87 ? -2.171 -5.855 6.887 1.00 87.94 87 LEU A N 1
ATOM 704 C CA . LEU A 1 87 ? -0.769 -5.622 7.248 1.00 87.94 87 LEU A CA 1
ATOM 705 C C . LEU A 1 87 ? 0.244 -6.263 6.269 1.00 87.94 87 LEU A C 1
ATOM 707 O O . LEU A 1 87 ? 1.081 -5.524 5.752 1.00 87.94 87 LEU A O 1
ATOM 711 N N . PRO A 1 88 ? 0.203 -7.580 5.969 1.00 90.12 88 PRO A N 1
ATOM 712 C CA . PRO A 1 88 ? 1.145 -8.182 5.024 1.00 90.12 88 PRO A CA 1
ATOM 713 C C . PRO A 1 88 ? 0.977 -7.629 3.606 1.00 90.12 88 PRO A C 1
ATOM 715 O O . PRO A 1 88 ? 1.974 -7.384 2.931 1.00 90.12 88 PRO A O 1
ATOM 718 N N . LEU A 1 89 ? -0.260 -7.366 3.173 1.00 89.12 89 LEU A N 1
ATOM 719 C CA . LEU A 1 89 ? -0.524 -6.773 1.861 1.00 89.12 89 LEU A CA 1
ATOM 720 C C . LEU A 1 89 ? 0.054 -5.351 1.775 1.00 89.12 89 LEU A C 1
ATOM 722 O O . LEU A 1 89 ? 0.593 -4.956 0.745 1.00 89.12 89 LEU A O 1
ATOM 726 N N . TRP A 1 90 ? 0.021 -4.607 2.882 1.00 89.62 90 TRP A N 1
ATOM 727 C CA . TRP A 1 90 ? 0.552 -3.247 2.955 1.00 89.62 90 TRP A CA 1
ATOM 728 C C . TRP A 1 90 ? 2.063 -3.215 2.916 1.00 89.62 90 TRP A C 1
ATOM 730 O O . TRP A 1 90 ? 2.638 -2.410 2.184 1.00 89.62 90 TRP A O 1
ATOM 740 N N . LEU A 1 91 ? 2.705 -4.125 3.647 1.00 88.62 91 LEU A N 1
ATOM 741 C CA . LEU A 1 91 ? 4.148 -4.309 3.575 1.00 88.62 91 LEU A CA 1
ATOM 742 C C . LEU A 1 91 ? 4.579 -4.726 2.168 1.00 88.62 91 LEU A C 1
ATOM 744 O O . LEU A 1 91 ? 5.523 -4.145 1.642 1.00 88.62 91 LEU A O 1
ATOM 748 N N . TYR A 1 92 ? 3.859 -5.656 1.530 1.00 90.00 92 TYR A N 1
ATOM 749 C CA . TYR A 1 92 ? 4.144 -6.063 0.154 1.00 90.00 92 TYR A CA 1
ATOM 750 C C . TYR A 1 92 ? 4.103 -4.869 -0.803 1.00 90.00 92 TYR A C 1
ATOM 752 O O . TYR A 1 92 ? 5.081 -4.624 -1.508 1.00 90.00 92 TYR A O 1
ATOM 760 N N . VAL A 1 93 ? 3.016 -4.089 -0.799 1.00 88.88 93 VAL A N 1
ATOM 761 C CA . VAL A 1 93 ? 2.884 -2.898 -1.655 1.00 88.88 93 VAL A CA 1
ATOM 762 C C . VAL A 1 93 ? 3.993 -1.889 -1.343 1.00 88.88 93 VAL A C 1
ATOM 764 O O . VAL A 1 93 ? 4.657 -1.412 -2.255 1.00 88.88 93 VAL A O 1
ATOM 767 N N . SER A 1 94 ? 4.278 -1.623 -0.069 1.00 87.44 94 SER A N 1
ATOM 768 C CA . SER A 1 94 ? 5.302 -0.643 0.325 1.00 87.44 94 SER A CA 1
ATOM 769 C C . SER A 1 94 ? 6.703 -1.038 -0.155 1.00 87.44 94 SER A C 1
ATOM 771 O O . SER A 1 94 ? 7.416 -0.219 -0.729 1.00 87.44 94 SER A O 1
ATOM 773 N N . VAL A 1 95 ? 7.090 -2.304 0.032 1.00 89.06 95 VAL A N 1
ATOM 774 C CA . VAL A 1 95 ? 8.401 -2.821 -0.388 1.00 89.06 95 VAL A CA 1
ATOM 775 C C . VAL A 1 95 ? 8.505 -2.871 -1.912 1.00 89.06 95 VAL A C 1
ATOM 777 O O . VAL A 1 95 ? 9.483 -2.386 -2.478 1.00 89.06 95 VAL A O 1
ATOM 780 N N . THR A 1 96 ? 7.489 -3.409 -2.592 1.00 90.06 96 THR A N 1
ATOM 781 C CA . THR A 1 96 ? 7.496 -3.508 -4.061 1.00 90.06 96 THR A CA 1
ATOM 782 C C . THR A 1 96 ? 7.518 -2.140 -4.739 1.00 90.06 96 THR A C 1
ATOM 784 O O . THR A 1 96 ? 8.200 -1.996 -5.747 1.00 90.06 96 THR A O 1
ATOM 787 N N . GLY A 1 97 ? 6.880 -1.115 -4.164 1.00 85.69 97 GLY A N 1
ATOM 788 C CA . GLY A 1 97 ? 6.924 0.250 -4.700 1.00 85.69 97 GLY A CA 1
ATOM 789 C C . GLY A 1 97 ? 8.334 0.848 -4.697 1.00 85.69 97 GLY A C 1
ATOM 790 O O . GLY A 1 97 ? 8.768 1.419 -5.698 1.00 85.69 97 GLY A O 1
ATOM 791 N N . VAL A 1 98 ? 9.087 0.651 -3.608 1.00 85.81 98 VAL A N 1
ATOM 792 C CA . VAL A 1 98 ? 10.493 1.086 -3.521 1.00 85.81 98 VAL A CA 1
ATOM 793 C C . VAL A 1 98 ? 11.361 0.329 -4.526 1.00 85.81 98 VAL A C 1
ATOM 795 O O . VAL A 1 98 ? 12.190 0.943 -5.196 1.00 85.81 98 VAL A O 1
ATOM 798 N N . ILE A 1 99 ? 11.146 -0.983 -4.681 1.00 85.69 99 ILE A N 1
ATOM 799 C CA . ILE A 1 99 ? 11.877 -1.803 -5.660 1.00 85.69 99 ILE A CA 1
ATOM 800 C C . ILE A 1 99 ? 11.601 -1.316 -7.085 1.00 85.69 99 ILE A C 1
ATOM 802 O O . ILE A 1 99 ? 12.541 -1.107 -7.845 1.00 85.69 99 ILE A O 1
ATOM 806 N N . VAL A 1 100 ? 10.335 -1.089 -7.442 1.00 83.19 100 VAL A N 1
ATOM 807 C CA . VAL A 1 100 ? 9.940 -0.576 -8.762 1.00 83.19 100 VAL A CA 1
ATOM 808 C C . VAL A 1 100 ? 10.585 0.785 -9.032 1.00 83.19 100 VAL A C 1
ATOM 810 O O . VAL A 1 100 ? 11.144 0.985 -10.111 1.00 83.19 100 VAL A O 1
ATOM 813 N N . TYR A 1 101 ? 10.559 1.702 -8.059 1.00 81.88 101 TYR A N 1
ATOM 814 C CA . TYR A 1 101 ? 11.217 3.007 -8.174 1.00 81.88 101 TYR A CA 1
ATOM 815 C C . TYR A 1 101 ? 12.730 2.866 -8.385 1.00 81.88 101 TYR A C 1
ATOM 817 O O . TYR A 1 101 ? 13.300 3.500 -9.275 1.00 81.88 101 TYR A O 1
ATOM 825 N N . TRP A 1 102 ? 13.380 2.005 -7.601 1.00 81.81 102 TRP A N 1
ATOM 826 C CA . TRP A 1 102 ? 14.817 1.766 -7.699 1.00 81.81 102 TRP A CA 1
ATOM 827 C C . TRP A 1 102 ? 15.205 1.139 -9.043 1.00 81.81 102 TRP A C 1
ATOM 829 O O . TRP A 1 102 ? 16.133 1.611 -9.697 1.00 81.81 102 TRP A O 1
ATOM 839 N N . MET A 1 103 ? 14.453 0.139 -9.512 1.00 75.81 103 MET A N 1
ATOM 840 C CA . MET A 1 103 ? 14.656 -0.459 -10.833 1.00 75.81 103 MET A CA 1
ATOM 841 C C . MET A 1 103 ? 14.509 0.576 -11.951 1.00 75.81 103 MET A C 1
ATOM 843 O O . MET A 1 103 ? 15.299 0.580 -12.889 1.00 75.81 103 MET A O 1
ATOM 847 N N . LEU A 1 104 ? 13.519 1.463 -11.845 1.00 73.50 104 LEU A N 1
ATOM 848 C CA . LEU A 1 104 ? 13.234 2.470 -12.861 1.00 73.50 104 LEU A CA 1
ATOM 849 C C . LEU A 1 104 ? 14.307 3.569 -12.932 1.00 73.50 104 LEU A C 1
ATOM 851 O O . LEU A 1 104 ? 14.664 3.976 -14.033 1.00 73.50 104 LEU A O 1
ATOM 855 N N . TYR A 1 105 ? 14.813 4.043 -11.787 1.00 68.38 105 TYR A N 1
ATOM 856 C CA . TYR A 1 105 ? 15.706 5.212 -11.729 1.00 68.38 105 TYR A CA 1
ATOM 857 C C . TYR A 1 105 ? 17.188 4.906 -11.507 1.00 68.38 105 TYR A C 1
ATOM 859 O O . TYR A 1 105 ? 18.026 5.710 -11.906 1.00 68.38 105 TYR A O 1
ATOM 867 N N . HIS A 1 106 ? 17.529 3.809 -10.830 1.00 65.38 106 HIS A N 1
ATOM 868 C CA . HIS A 1 106 ? 18.915 3.506 -10.453 1.00 65.38 106 HIS A CA 1
ATOM 869 C C . HIS A 1 106 ? 19.523 2.348 -11.245 1.00 65.38 106 HIS A C 1
ATOM 871 O O . HIS A 1 106 ? 20.731 2.347 -11.451 1.00 65.38 106 HIS A O 1
ATOM 877 N N . LEU A 1 107 ? 18.724 1.375 -11.698 1.00 58.81 107 LEU A N 1
ATOM 878 C CA . LEU A 1 107 ? 19.264 0.188 -12.372 1.00 58.81 107 LEU A CA 1
ATOM 879 C C . LEU A 1 107 ? 19.640 0.432 -13.846 1.00 58.81 107 LEU A C 1
ATOM 881 O O . LEU A 1 107 ? 20.486 -0.278 -14.376 1.00 58.81 107 LEU A O 1
ATOM 885 N N . TYR A 1 108 ? 19.028 1.421 -14.503 1.00 53.44 108 TYR A N 1
ATOM 886 C CA . TYR A 1 108 ? 19.239 1.725 -15.928 1.00 53.44 108 TYR A CA 1
ATOM 887 C C . TYR A 1 108 ? 19.540 3.210 -16.176 1.00 53.44 108 TYR A C 1
ATOM 889 O O . TYR A 1 108 ? 19.006 3.808 -17.111 1.00 53.44 108 TYR A O 1
ATOM 897 N N . ARG A 1 109 ? 20.374 3.807 -15.317 1.00 49.03 109 ARG A N 1
ATOM 898 C CA . ARG A 1 109 ? 21.021 5.088 -15.621 1.00 49.03 109 ARG A CA 1
ATOM 899 C C . ARG A 1 109 ? 22.249 4.872 -16.498 1.00 49.03 109 ARG A C 1
ATOM 901 O O . ARG A 1 109 ? 22.951 3.866 -16.262 1.00 49.03 109 ARG A O 1
#

Mean predicted aligned error: 6.45 Å

pLDDT: mean 82.78, std 9.12, range [49.03, 92.25]

Foldseek 3Di:
DPVVVVVVVLVVLVVVVVVVVVVVVVCCVPVPDQDQPDDDPLNVVLCVLVVVLVVLVVVLVVLSVVLVVCVVVVVVVVSVVSCVVSVVSVVSSVVSVVVSVCSRPPVPD

Solvent-accessible surface area (backbone atoms only — not comparable to full-atom values): 6138 Å² total; per-residue (Å²): 132,67,61,68,61,53,52,50,52,52,51,50,53,48,52,52,52,50,51,50,50,52,53,48,52,53,48,43,73,74,71,48,86,82,78,77,84,61,70,67,71,62,35,57,50,49,50,52,51,49,52,52,32,54,55,50,46,63,58,43,52,61,52,51,51,53,38,50,51,28,50,75,67,68,37,54,73,64,20,54,65,49,42,68,54,48,49,60,54,48,51,49,35,57,53,47,51,53,51,52,50,42,52,63,64,66,72,73,111

Radius of gyration: 16.56 Å; Cα contacts (8 Å, |Δi|>4): 41; chains: 1; bounding box: 37×27×48 Å

Secondary structure (DSSP, 8-state):
--HHHHHHHHHHHHHHHHHHHHHHHHHHHHH--PPP---THHHHHHHHHHHHHHHHHHHHHHHHHHHHHHHHTT-HHHHHHHHHHHHHHHHHHHHHHHHHHHHHHTTT-